Protein AF-A0A4R6V784-F1 (afdb_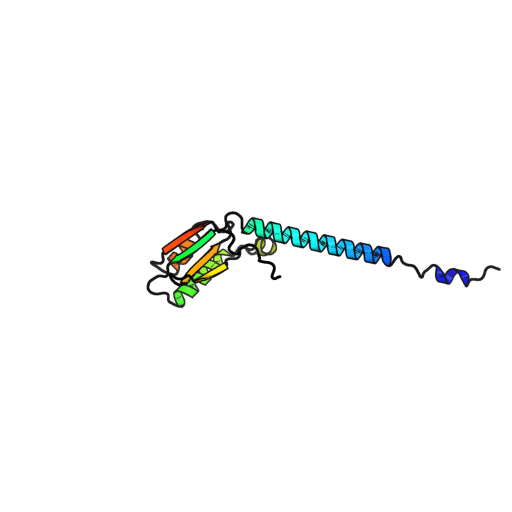monomer_lite)

Sequence (144 aa):
MVRLVDLLPVLGTLPLTGTAAAVAAGALAWAAAVSAARLLRHALLARHARIVQILPPPRAALAEAEAFWTHVLGLLKPRWNRALLQPHLAFEYTATADGITIQLWVPGTVPPGTIERAVAAAWPGATTRTRPATALLPPRRRRR

Secondary structure (DSSP, 8-state):
---TTTTTTTTS---HHHHHHHHHHHHHHHHHHHHHHHHHHHHHHHTT-EEEEEE--S---HHHHHHHHHHHHHHT--GGGHHHH----EEEEEEETTEEEEEEEE-TTSPTTHHHHHHHHHSTT-EEEEEE---SSPS-----

Structure (mmCIF, N/CA/C/O backbone):
data_AF-A0A4R6V784-F1
#
_entry.id   AF-A0A4R6V784-F1
#
loop_
_atom_site.group_PDB
_atom_site.id
_atom_site.type_symbol
_atom_site.label_atom_id
_atom_site.label_alt_id
_atom_site.label_comp_id
_atom_site.label_asym_id
_atom_site.label_entity_id
_atom_site.label_seq_id
_atom_site.pdbx_PDB_ins_code
_atom_site.Cartn_x
_atom_site.Cartn_y
_atom_site.Cartn_z
_atom_site.occupancy
_atom_site.B_iso_or_equiv
_atom_site.auth_seq_id
_atom_site.auth_comp_id
_atom_site.auth_asym_id
_atom_site.auth_atom_id
_atom_site.pdbx_PDB_model_num
ATOM 1 N N . MET A 1 1 ? 56.429 -10.893 -54.941 1.00 45.97 1 MET A N 1
ATOM 2 C CA . MET A 1 1 ? 56.978 -11.099 -53.584 1.00 45.97 1 MET A CA 1
ATOM 3 C C . MET A 1 1 ? 56.229 -10.162 -52.639 1.00 45.97 1 MET A C 1
ATOM 5 O O . MET A 1 1 ? 56.705 -9.079 -52.335 1.00 45.97 1 MET A O 1
ATOM 9 N N . VAL A 1 2 ? 54.987 -10.527 -52.304 1.00 44.78 2 VAL A N 1
ATOM 10 C CA . VAL A 1 2 ? 54.087 -9.737 -51.443 1.00 44.78 2 VAL A CA 1
ATOM 11 C C . VAL A 1 2 ? 54.422 -10.094 -49.997 1.00 44.78 2 VAL A C 1
ATOM 13 O O . VAL A 1 2 ? 54.503 -11.277 -49.666 1.00 44.78 2 VAL A O 1
ATOM 16 N N . ARG A 1 3 ? 54.735 -9.095 -49.166 1.00 48.62 3 ARG A N 1
ATOM 17 C CA . ARG A 1 3 ? 55.217 -9.317 -47.800 1.00 48.62 3 ARG A CA 1
ATOM 18 C C . ARG A 1 3 ? 54.064 -9.735 -46.889 1.00 48.62 3 ARG A C 1
ATOM 20 O O . ARG A 1 3 ? 53.057 -9.050 -46.784 1.00 48.62 3 ARG A O 1
ATOM 27 N N . LEU A 1 4 ? 54.289 -10.814 -46.141 1.00 48.62 4 LEU A N 1
ATOM 28 C CA . LEU A 1 4 ? 53.430 -11.361 -45.079 1.00 48.62 4 LEU A CA 1
ATOM 29 C C . LEU A 1 4 ? 53.161 -10.370 -43.913 1.00 48.62 4 LEU A C 1
ATOM 31 O O . LEU A 1 4 ? 52.443 -10.695 -42.976 1.00 48.62 4 LEU A O 1
ATOM 35 N N . VAL A 1 5 ? 53.729 -9.160 -43.961 1.00 53.44 5 VAL A N 1
ATOM 36 C CA . VAL A 1 5 ? 53.632 -8.110 -42.930 1.00 53.44 5 VAL A CA 1
ATOM 37 C C . VAL A 1 5 ? 52.421 -7.185 -43.125 1.00 53.44 5 VAL A C 1
ATOM 39 O O . VAL A 1 5 ? 51.987 -6.557 -42.164 1.00 53.44 5 VAL A O 1
ATOM 42 N N . ASP A 1 6 ? 51.801 -7.164 -44.309 1.00 50.97 6 ASP A N 1
ATOM 43 C CA . ASP A 1 6 ? 50.687 -6.243 -44.602 1.00 50.97 6 ASP A CA 1
ATOM 44 C C . ASP A 1 6 ? 49.310 -6.743 -44.121 1.00 50.97 6 ASP A C 1
ATOM 46 O O . ASP A 1 6 ? 48.319 -6.019 -44.198 1.00 50.97 6 ASP A O 1
ATOM 50 N N . LEU A 1 7 ? 49.224 -7.965 -43.581 1.00 51.50 7 LEU A N 1
ATOM 51 C CA . LEU A 1 7 ? 47.970 -8.538 -43.067 1.00 51.50 7 LEU A CA 1
ATOM 52 C C . LEU A 1 7 ? 47.736 -8.288 -41.569 1.00 51.50 7 LEU A C 1
ATOM 54 O O . LEU A 1 7 ? 46.666 -8.620 -41.058 1.00 51.50 7 LEU A O 1
ATOM 58 N N . LEU A 1 8 ? 48.688 -7.676 -40.854 1.00 50.56 8 LEU A N 1
ATOM 59 C CA . LEU A 1 8 ? 48.568 -7.492 -39.407 1.00 50.56 8 LEU A CA 1
ATOM 60 C C . LEU A 1 8 ? 47.639 -6.354 -38.910 1.00 50.56 8 LEU A C 1
ATOM 62 O O . LEU A 1 8 ? 47.318 -6.400 -37.723 1.00 50.56 8 LEU A O 1
ATOM 66 N N . PRO A 1 9 ? 47.130 -5.376 -39.702 1.00 49.78 9 PRO A N 1
ATOM 67 C CA . PRO A 1 9 ? 46.216 -4.374 -39.146 1.00 49.78 9 PRO A CA 1
ATOM 68 C C . PRO A 1 9 ? 44.727 -4.724 -39.315 1.00 49.78 9 PRO A C 1
ATOM 70 O O . PRO A 1 9 ? 43.879 -4.014 -38.781 1.00 49.78 9 PRO A O 1
ATOM 73 N N . VAL A 1 10 ? 44.367 -5.809 -40.014 1.00 50.91 10 VAL A N 1
ATOM 74 C CA . VAL A 1 10 ? 42.951 -6.104 -40.335 1.00 50.91 10 VAL A CA 1
ATOM 75 C C . VAL A 1 10 ? 42.203 -6.800 -39.186 1.00 50.91 10 VAL A C 1
ATOM 77 O O . VAL A 1 10 ? 40.977 -6.782 -39.143 1.00 50.91 10 VAL A O 1
ATOM 80 N N . LEU A 1 11 ? 42.911 -7.346 -38.194 1.00 50.47 11 LEU A N 1
ATOM 81 C CA . LEU A 1 11 ? 42.291 -7.981 -37.020 1.00 50.47 11 LEU A CA 1
ATOM 82 C C . LEU A 1 11 ? 42.088 -7.027 -35.824 1.00 50.47 11 LEU A C 1
ATOM 84 O O . LEU A 1 11 ? 41.560 -7.443 -34.796 1.00 50.47 11 LEU A O 1
ATOM 88 N N . GLY A 1 12 ? 42.480 -5.751 -35.941 1.00 50.00 12 GLY A N 1
ATOM 89 C CA . GLY A 1 12 ? 42.467 -4.784 -34.831 1.00 50.00 12 GLY A CA 1
ATOM 90 C C . GLY A 1 12 ? 41.186 -3.960 -34.662 1.00 50.00 12 GLY A C 1
ATOM 91 O O . GLY A 1 12 ? 41.031 -3.288 -33.646 1.00 50.00 12 GLY A O 1
ATOM 92 N N . THR A 1 13 ? 40.254 -3.996 -35.615 1.00 54.16 13 THR A N 1
ATOM 93 C CA . THR A 1 13 ? 39.019 -3.195 -35.572 1.00 54.16 13 THR A CA 1
ATOM 94 C C . THR A 1 13 ? 37.784 -4.083 -35.516 1.00 54.16 13 THR A C 1
ATOM 96 O O . THR A 1 13 ? 36.871 -3.993 -36.335 1.00 54.16 13 THR A O 1
ATOM 99 N N . LEU A 1 14 ? 37.710 -4.929 -34.485 1.00 54.81 14 LEU A N 1
ATOM 100 C CA . LEU A 1 14 ? 36.402 -5.373 -33.998 1.00 54.81 14 L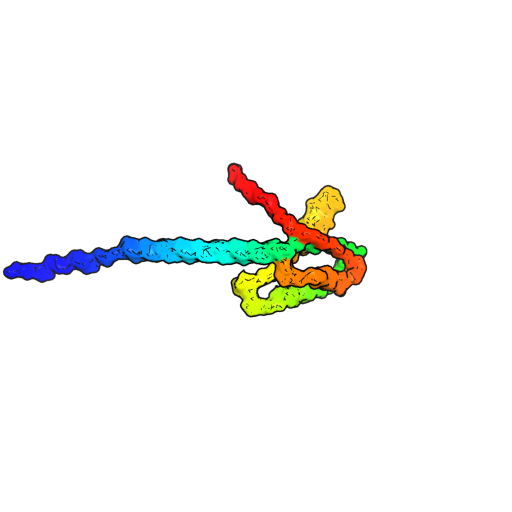EU A CA 1
ATOM 101 C C . LEU A 1 14 ? 35.537 -4.112 -33.797 1.00 54.81 14 LEU A C 1
ATOM 103 O O . LEU A 1 14 ? 36.041 -3.145 -33.217 1.00 54.81 14 LEU A O 1
ATOM 107 N N . PRO A 1 15 ? 34.276 -4.063 -34.268 1.00 56.62 15 PRO A N 1
ATOM 108 C CA . PRO A 1 15 ? 33.428 -2.883 -34.150 1.00 56.62 15 PRO A CA 1
ATOM 109 C C . PRO A 1 15 ? 32.983 -2.731 -32.690 1.00 56.62 15 PRO A C 1
ATOM 111 O O . PRO A 1 15 ? 31.844 -3.012 -32.325 1.00 56.62 15 PRO A O 1
ATOM 114 N N . LEU A 1 16 ? 33.906 -2.287 -31.837 1.00 57.69 16 LEU A N 1
ATOM 115 C CA . LEU A 1 16 ? 33.692 -1.975 -30.425 1.00 57.69 16 LEU A CA 1
ATOM 116 C C . LEU A 1 16 ? 32.584 -0.921 -30.262 1.00 57.69 16 LEU A C 1
ATOM 118 O O . LEU A 1 16 ? 31.882 -0.895 -29.257 1.00 57.69 16 LEU A O 1
ATOM 122 N N . THR A 1 17 ? 32.370 -0.091 -31.287 1.00 61.03 17 THR A N 1
ATOM 123 C CA . THR A 1 17 ? 31.244 0.844 -31.389 1.00 61.03 17 THR A CA 1
ATOM 124 C C . THR A 1 17 ? 29.895 0.140 -31.533 1.00 61.03 17 THR A C 1
ATOM 126 O O . THR A 1 17 ? 28.932 0.550 -30.889 1.00 61.03 17 THR A O 1
ATOM 129 N N . GLY A 1 18 ? 29.812 -0.934 -32.323 1.00 71.38 18 GLY A N 1
ATOM 130 C CA . GLY A 1 18 ? 28.576 -1.698 -32.511 1.00 71.38 18 GLY A CA 1
ATOM 131 C C . GLY A 1 18 ? 28.160 -2.449 -31.247 1.00 71.38 18 GLY A C 1
ATOM 132 O O . GLY A 1 18 ? 26.989 -2.428 -30.869 1.00 71.38 18 GLY A O 1
ATOM 133 N N . THR A 1 19 ? 29.122 -3.050 -30.542 1.00 78.44 19 THR A N 1
ATOM 134 C CA . THR A 1 19 ? 28.858 -3.753 -29.278 1.00 78.44 19 THR A CA 1
ATOM 135 C C . THR A 1 19 ? 28.504 -2.785 -28.151 1.00 78.44 19 THR A C 1
ATOM 137 O O . THR A 1 19 ? 27.526 -3.021 -27.444 1.00 78.44 19 THR A O 1
ATOM 140 N N . ALA A 1 20 ? 29.218 -1.662 -28.016 1.00 83.62 20 ALA A N 1
ATOM 141 C CA . ALA A 1 20 ? 28.891 -0.636 -27.025 1.00 83.62 20 ALA A CA 1
ATOM 142 C C . ALA A 1 20 ? 27.496 -0.031 -27.257 1.00 83.62 20 ALA A C 1
ATOM 144 O O . ALA A 1 20 ? 26.723 0.115 -26.308 1.00 83.62 20 ALA A O 1
ATOM 145 N N . ALA A 1 21 ? 27.136 0.263 -28.513 1.00 86.50 21 ALA A N 1
ATOM 146 C CA . ALA A 1 21 ? 25.808 0.761 -28.862 1.00 86.50 21 ALA A CA 1
ATOM 147 C C . ALA A 1 21 ? 24.705 -0.268 -28.561 1.00 86.50 21 ALA A C 1
ATOM 149 O O . ALA A 1 21 ? 23.675 0.092 -27.991 1.00 86.50 21 ALA A O 1
ATOM 150 N N . ALA A 1 22 ? 24.928 -1.550 -28.875 1.00 90.81 22 ALA A N 1
ATOM 151 C CA . ALA A 1 22 ? 23.979 -2.620 -28.571 1.00 90.81 22 ALA A CA 1
ATOM 152 C C . ALA A 1 22 ? 23.768 -2.800 -27.057 1.00 90.81 22 ALA A C 1
ATOM 154 O O . ALA A 1 22 ? 22.630 -2.922 -26.602 1.00 90.81 22 ALA A O 1
ATOM 155 N N . VAL A 1 23 ? 24.844 -2.754 -26.262 1.00 94.38 23 VAL A N 1
ATOM 156 C CA . VAL A 1 23 ? 24.769 -2.827 -24.792 1.00 94.38 23 VAL A CA 1
ATOM 157 C C . VAL A 1 23 ? 24.020 -1.622 -24.221 1.00 94.38 23 VAL A C 1
ATOM 159 O O . VAL A 1 23 ? 23.131 -1.797 -23.388 1.00 94.38 23 VAL A O 1
ATOM 162 N N . ALA A 1 24 ? 24.326 -0.408 -24.687 1.00 94.19 24 ALA A N 1
ATOM 163 C CA . ALA A 1 24 ? 23.640 0.804 -24.246 1.00 94.19 24 ALA A CA 1
ATOM 164 C C . ALA A 1 24 ? 22.140 0.768 -24.585 1.00 94.19 24 ALA A C 1
ATOM 166 O O . ALA A 1 24 ? 21.306 1.047 -23.722 1.00 94.19 24 ALA A O 1
ATOM 167 N N . ALA A 1 25 ? 21.784 0.362 -25.807 1.00 95.12 25 ALA A N 1
ATOM 168 C CA . ALA A 1 25 ? 20.394 0.199 -26.224 1.00 95.12 25 ALA A CA 1
ATOM 169 C C . ALA A 1 25 ? 19.662 -0.851 -25.371 1.00 95.12 25 ALA A C 1
ATOM 171 O O . ALA A 1 25 ? 18.548 -0.600 -24.909 1.00 95.12 25 ALA A O 1
ATOM 172 N N . GLY A 1 26 ? 20.305 -1.991 -25.096 1.00 96.69 26 GLY A N 1
ATOM 173 C CA . GLY A 1 26 ? 19.769 -3.027 -24.212 1.00 96.69 26 GLY A CA 1
ATOM 174 C C . GLY A 1 26 ? 19.535 -2.524 -22.784 1.00 96.69 26 GLY A C 1
ATOM 175 O O . GLY A 1 26 ? 18.473 -2.765 -22.210 1.00 96.69 26 GLY A O 1
ATOM 176 N N . ALA A 1 27 ? 20.480 -1.763 -22.228 1.00 96.75 27 ALA A N 1
ATOM 177 C CA . ALA A 1 27 ? 20.349 -1.164 -20.902 1.00 96.75 27 ALA A CA 1
ATOM 178 C C . ALA A 1 27 ? 19.202 -0.141 -20.835 1.00 96.75 27 ALA A C 1
ATOM 180 O O . ALA A 1 27 ? 18.428 -0.157 -19.875 1.00 96.75 27 ALA A O 1
ATOM 181 N N . LEU A 1 28 ? 19.045 0.712 -21.857 1.00 97.94 28 LEU A N 1
ATOM 182 C CA . LEU A 1 28 ? 17.921 1.650 -21.946 1.00 97.94 28 LEU A CA 1
ATOM 183 C C . LEU A 1 28 ? 16.579 0.920 -22.053 1.00 97.94 28 LEU A C 1
ATOM 185 O O . LEU A 1 28 ? 15.645 1.259 -21.326 1.00 97.94 28 LEU A O 1
ATOM 189 N N . ALA A 1 29 ? 16.482 -0.087 -22.923 1.00 97.44 29 ALA A N 1
ATOM 190 C CA . ALA A 1 29 ? 15.267 -0.880 -23.087 1.00 97.44 29 ALA A CA 1
ATOM 191 C C . ALA A 1 29 ? 14.878 -1.581 -21.776 1.00 97.44 29 ALA A C 1
ATOM 193 O O . ALA A 1 29 ? 13.719 -1.531 -21.360 1.00 97.44 29 ALA A O 1
ATOM 194 N N . TRP A 1 30 ? 15.856 -2.158 -21.072 1.00 97.69 30 TRP A N 1
ATOM 195 C CA . TRP A 1 30 ? 15.654 -2.760 -19.757 1.00 97.69 30 TRP A CA 1
ATOM 196 C C . TRP A 1 30 ? 15.186 -1.737 -18.716 1.00 97.69 30 TRP A C 1
ATOM 198 O O . TRP A 1 30 ? 14.198 -1.969 -18.017 1.00 97.69 30 TRP A O 1
ATOM 208 N N . ALA A 1 31 ? 15.842 -0.577 -18.633 1.00 97.44 31 ALA A N 1
ATOM 209 C CA . ALA A 1 31 ? 15.459 0.483 -17.704 1.00 97.44 31 ALA A CA 1
ATOM 210 C C . ALA A 1 31 ? 14.036 1.001 -17.976 1.00 97.44 31 ALA A C 1
ATOM 212 O O . ALA A 1 31 ? 13.267 1.223 -17.033 1.00 97.44 31 ALA A O 1
ATOM 213 N N . ALA A 1 32 ? 13.659 1.145 -19.250 1.00 97.19 32 ALA A N 1
ATOM 214 C CA . ALA A 1 32 ? 12.316 1.530 -19.666 1.00 97.19 32 ALA A CA 1
ATOM 215 C C . ALA A 1 32 ? 11.277 0.465 -19.283 1.00 97.19 32 ALA A C 1
ATOM 217 O O . ALA A 1 32 ? 10.261 0.801 -18.673 1.00 97.19 32 ALA A O 1
ATOM 218 N N . ALA A 1 33 ? 11.554 -0.815 -19.550 1.00 96.06 33 ALA A N 1
ATOM 219 C CA . ALA A 1 33 ? 10.679 -1.928 -19.187 1.00 96.06 33 ALA A CA 1
ATOM 220 C C . ALA A 1 33 ? 10.465 -2.023 -17.667 1.00 96.06 33 ALA A C 1
ATOM 222 O O . ALA A 1 33 ? 9.328 -2.109 -17.199 1.00 96.06 33 ALA A O 1
ATOM 223 N N . VAL A 1 34 ? 11.540 -1.925 -16.877 1.00 93.38 34 VAL A N 1
ATOM 224 C CA . VAL A 1 34 ? 11.466 -1.924 -15.407 1.00 93.38 34 VA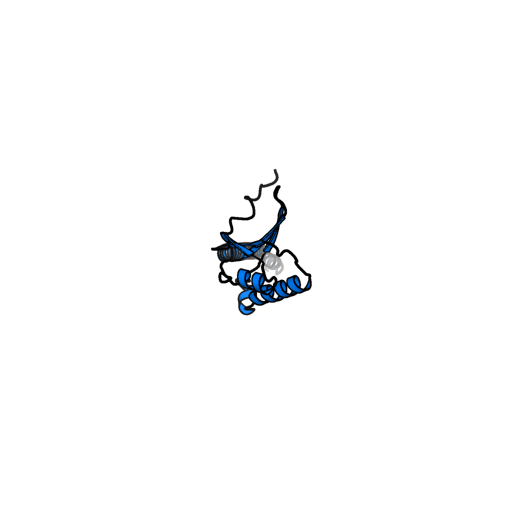L A CA 1
ATOM 225 C C . VAL A 1 34 ? 10.663 -0.725 -14.900 1.00 93.38 34 VAL A C 1
ATOM 227 O O . VAL A 1 34 ? 9.844 -0.867 -13.990 1.00 93.38 34 VAL A O 1
ATOM 230 N N . SER A 1 35 ? 10.861 0.456 -15.487 1.00 93.44 35 SER A N 1
ATOM 231 C CA . SER A 1 35 ? 10.129 1.670 -15.109 1.00 93.44 35 SER A CA 1
ATOM 232 C C . SER A 1 35 ? 8.639 1.559 -15.432 1.00 93.44 35 SER A C 1
ATOM 234 O O . SER A 1 35 ? 7.808 1.830 -14.566 1.00 93.44 35 SER A O 1
ATOM 236 N N . ALA A 1 36 ? 8.289 1.086 -16.630 1.00 93.19 36 ALA A N 1
ATOM 237 C CA . ALA A 1 36 ? 6.908 0.843 -17.030 1.00 93.19 36 ALA A CA 1
ATOM 238 C C . ALA A 1 36 ? 6.230 -0.189 -16.114 1.00 93.19 36 ALA A C 1
ATOM 240 O O . ALA A 1 36 ? 5.136 0.064 -15.610 1.00 93.19 36 ALA A O 1
ATOM 241 N N . ALA A 1 37 ? 6.906 -1.301 -15.805 1.00 90.31 37 ALA A N 1
ATOM 242 C CA . ALA A 1 37 ? 6.398 -2.314 -14.882 1.00 90.31 37 ALA A CA 1
ATOM 243 C C . ALA A 1 37 ? 6.132 -1.740 -13.478 1.00 90.31 37 ALA A C 1
ATOM 245 O O . ALA A 1 37 ? 5.094 -2.020 -12.875 1.00 90.31 37 ALA A O 1
ATOM 246 N N . ARG A 1 38 ? 7.031 -0.889 -12.963 1.00 87.50 38 ARG A N 1
ATOM 247 C CA . ARG A 1 38 ? 6.851 -0.204 -11.671 1.00 87.50 38 ARG A CA 1
ATOM 248 C C . ARG A 1 38 ? 5.657 0.751 -11.683 1.00 87.50 38 ARG A C 1
ATOM 250 O O . ARG A 1 38 ? 4.886 0.752 -10.725 1.00 87.50 38 ARG A O 1
ATOM 257 N N . LEU A 1 39 ? 5.488 1.533 -12.751 1.00 89.06 39 LEU A N 1
ATOM 258 C CA . LEU A 1 39 ? 4.375 2.476 -12.895 1.00 89.06 39 LEU A CA 1
ATOM 259 C C . LEU A 1 39 ? 3.028 1.755 -13.005 1.00 89.06 39 LEU A C 1
ATOM 261 O O . LEU A 1 39 ? 2.088 2.113 -12.299 1.00 89.06 39 LEU A O 1
ATOM 265 N N . LEU A 1 40 ? 2.950 0.702 -13.822 1.00 89.19 40 LEU A N 1
ATOM 266 C CA . LEU A 1 40 ? 1.750 -0.125 -13.951 1.00 89.19 40 LEU A CA 1
ATOM 267 C C . LEU A 1 40 ? 1.386 -0.789 -12.623 1.00 89.19 40 LEU A C 1
ATOM 269 O O . LEU A 1 40 ? 0.238 -0.721 -12.192 1.00 89.19 40 LEU A O 1
ATOM 273 N N . ARG A 1 41 ? 2.368 -1.370 -11.923 1.00 86.56 41 ARG A N 1
ATOM 274 C CA . ARG A 1 41 ? 2.155 -1.953 -10.593 1.00 86.56 41 ARG A CA 1
ATOM 275 C C . ARG A 1 41 ? 1.641 -0.920 -9.596 1.00 86.56 41 ARG A C 1
ATOM 277 O O . ARG A 1 41 ? 0.714 -1.214 -8.846 1.00 86.56 41 ARG A O 1
ATOM 284 N N . HIS A 1 42 ? 2.226 0.277 -9.582 1.00 86.44 42 HIS A N 1
ATOM 285 C CA . HIS A 1 42 ? 1.766 1.358 -8.717 1.00 86.44 42 HIS A CA 1
ATOM 286 C C . HIS A 1 42 ? 0.319 1.747 -9.036 1.00 86.44 42 HIS A C 1
ATOM 288 O O . HIS A 1 42 ? -0.504 1.798 -8.126 1.00 86.44 42 HIS A O 1
ATOM 294 N N . ALA A 1 43 ? -0.011 1.931 -10.316 1.00 87.25 43 ALA A N 1
ATOM 295 C CA . ALA A 1 43 ? -1.364 2.256 -10.753 1.00 87.25 43 ALA A CA 1
ATOM 296 C C . ALA A 1 43 ? -2.378 1.173 -10.349 1.00 87.25 43 ALA A C 1
ATOM 298 O O . ALA A 1 43 ? -3.451 1.496 -9.848 1.00 87.25 43 ALA A O 1
ATOM 299 N N . LEU A 1 44 ? -2.030 -0.110 -10.499 1.00 86.38 44 LEU A N 1
ATOM 300 C CA . LEU A 1 44 ? -2.892 -1.228 -10.109 1.00 86.38 44 LEU A CA 1
ATOM 301 C C . LEU A 1 44 ? -3.129 -1.291 -8.596 1.00 86.38 44 LEU A C 1
ATOM 303 O O . LEU A 1 44 ? -4.263 -1.499 -8.173 1.00 86.38 44 LEU A O 1
ATOM 307 N N . LEU A 1 45 ? -2.088 -1.092 -7.782 1.00 85.56 45 LEU A N 1
ATOM 308 C CA . LEU A 1 45 ? -2.209 -1.099 -6.320 1.00 85.56 45 LEU A CA 1
ATOM 309 C C . LEU A 1 45 ? -2.956 0.135 -5.792 1.00 85.56 45 LEU A C 1
ATOM 311 O O . LEU A 1 45 ? -3.701 0.027 -4.819 1.00 85.56 45 LEU A O 1
ATOM 315 N N . ALA A 1 46 ? -2.774 1.290 -6.438 1.00 88.44 46 ALA A N 1
ATOM 316 C CA . ALA A 1 46 ? -3.458 2.535 -6.101 1.00 88.44 46 ALA A CA 1
ATOM 317 C C . ALA A 1 46 ? -4.921 2.563 -6.565 1.00 88.44 46 ALA A C 1
ATOM 319 O O . ALA A 1 46 ? -5.733 3.303 -6.005 1.00 88.44 46 ALA A O 1
ATOM 320 N N . ARG A 1 47 ? -5.287 1.749 -7.563 1.00 89.62 47 ARG A N 1
ATOM 321 C CA . ARG A 1 47 ? -6.663 1.667 -8.057 1.00 89.62 47 ARG A CA 1
ATOM 322 C C . ARG A 1 47 ? -7.591 1.217 -6.932 1.00 89.62 47 ARG A C 1
ATOM 324 O O . ARG A 1 47 ? -7.401 0.147 -6.362 1.00 89.62 47 ARG A O 1
ATOM 331 N N . HIS A 1 48 ? -8.607 2.027 -6.634 1.00 90.88 48 HIS A N 1
ATOM 332 C CA . HIS A 1 48 ? -9.551 1.797 -5.530 1.00 90.88 48 HIS A CA 1
ATOM 333 C C . HIS A 1 48 ? -8.881 1.616 -4.157 1.00 90.88 48 HIS A C 1
ATOM 335 O O . HIS A 1 48 ? -9.444 0.974 -3.267 1.00 90.88 48 HIS A O 1
ATOM 341 N N . ALA A 1 49 ? -7.674 2.159 -3.978 1.00 91.88 49 ALA A N 1
ATOM 342 C CA . ALA A 1 49 ? -7.061 2.206 -2.665 1.00 91.88 49 ALA A CA 1
ATOM 343 C C . ALA A 1 49 ? -7.921 3.041 -1.709 1.00 91.88 49 ALA A C 1
ATOM 345 O O . ALA A 1 49 ? -8.655 3.951 -2.109 1.00 91.88 49 ALA A O 1
ATOM 346 N N . ARG A 1 50 ? -7.834 2.714 -0.425 1.00 93.81 50 ARG A N 1
ATOM 347 C CA . ARG A 1 50 ? -8.634 3.322 0.637 1.00 93.81 50 ARG A CA 1
ATOM 348 C C . ARG A 1 50 ? -7.776 3.614 1.852 1.00 93.81 50 ARG A C 1
ATOM 350 O O . ARG A 1 50 ? -6.785 2.934 2.097 1.00 93.81 50 ARG A O 1
ATOM 357 N N . ILE A 1 51 ? -8.191 4.613 2.611 1.00 94.62 51 ILE A N 1
ATOM 358 C CA . ILE A 1 51 ? -7.672 4.893 3.941 1.00 94.62 51 ILE A CA 1
ATOM 359 C C . ILE A 1 51 ? -8.663 4.329 4.953 1.00 94.62 51 ILE A C 1
ATOM 361 O O . ILE A 1 51 ? -9.847 4.666 4.903 1.00 94.62 51 ILE A O 1
ATOM 365 N N . VAL A 1 52 ? -8.173 3.495 5.866 1.00 94.44 52 VAL A N 1
ATOM 366 C CA . VAL A 1 52 ? -8.914 3.018 7.036 1.00 94.44 52 VAL A CA 1
ATOM 367 C C . VAL A 1 52 ? -8.358 3.742 8.253 1.00 94.44 52 VAL A C 1
ATOM 369 O O . VAL A 1 52 ? -7.272 3.423 8.732 1.00 94.44 52 VAL A O 1
ATOM 372 N N . GLN A 1 53 ? -9.078 4.752 8.726 1.00 94.50 53 GLN A N 1
ATOM 373 C CA . GLN A 1 53 ? -8.744 5.458 9.957 1.00 94.50 53 GLN A CA 1
ATOM 374 C C . GLN A 1 53 ? -9.197 4.625 11.155 1.00 94.50 53 GLN A C 1
ATOM 376 O O . GLN A 1 53 ? -10.342 4.169 11.189 1.00 94.50 53 GLN A O 1
ATOM 381 N N . ILE A 1 54 ? -8.307 4.447 12.128 1.00 92.44 54 ILE A N 1
ATOM 382 C CA . ILE A 1 54 ? -8.573 3.732 13.374 1.00 92.44 54 ILE A CA 1
ATOM 383 C C . ILE A 1 54 ? -8.825 4.775 14.456 1.00 92.44 54 ILE A C 1
ATOM 385 O O . ILE A 1 54 ? -7.953 5.593 14.753 1.00 92.44 54 ILE A O 1
ATOM 389 N N . LEU A 1 55 ? -10.018 4.748 15.046 1.00 88.56 55 LEU A N 1
ATOM 390 C CA . LEU A 1 55 ? -10.289 5.489 16.266 1.00 88.56 55 LEU A CA 1
ATOM 391 C C . LEU A 1 55 ? -9.875 4.594 17.437 1.00 88.56 55 LEU A C 1
ATOM 393 O O . LEU A 1 55 ? -10.436 3.501 17.586 1.00 88.56 55 LEU A O 1
ATOM 397 N N . PRO A 1 56 ? -8.863 5.008 18.219 1.00 75.88 56 PRO A N 1
ATOM 398 C CA . PRO A 1 56 ? -8.304 4.155 19.247 1.00 75.88 56 PRO A CA 1
ATOM 399 C C . PRO A 1 56 ? -9.347 3.874 20.340 1.00 75.88 56 PRO A C 1
ATOM 401 O O . PRO A 1 56 ? -10.096 4.778 20.723 1.00 75.88 56 PRO A O 1
ATOM 404 N N . PRO A 1 57 ? -9.402 2.635 20.855 1.00 74.44 57 PRO A N 1
ATOM 405 C CA . PRO A 1 57 ? -10.177 2.322 22.050 1.00 74.44 57 PRO A CA 1
ATOM 406 C C . PRO A 1 57 ? -9.603 3.071 23.272 1.00 74.44 57 PRO A C 1
ATOM 408 O O . PRO A 1 57 ? -8.435 3.470 23.262 1.00 74.44 57 PRO A O 1
ATOM 411 N N . PRO A 1 58 ? -10.372 3.223 24.366 1.00 76.50 58 PRO A N 1
ATOM 412 C CA . PRO A 1 58 ? -9.907 3.908 25.579 1.00 76.50 58 PRO A CA 1
ATOM 413 C C . PRO A 1 58 ? -8.670 3.259 26.225 1.00 76.50 58 PRO A C 1
ATOM 415 O O . PRO A 1 58 ? -7.948 3.919 26.969 1.00 76.50 58 PRO A O 1
ATOM 418 N N . ARG A 1 59 ? -8.404 1.976 25.942 1.00 79.94 59 ARG A N 1
ATOM 419 C CA . ARG A 1 59 ? -7.146 1.294 26.264 1.00 79.94 59 ARG A CA 1
ATOM 420 C C . ARG A 1 59 ? -6.641 0.559 25.032 1.00 79.94 59 ARG A C 1
ATOM 422 O O . ARG A 1 59 ? -7.376 -0.249 24.483 1.00 79.94 59 ARG A O 1
ATOM 429 N N . ALA A 1 60 ? -5.398 0.829 24.646 1.00 77.31 60 ALA A N 1
ATOM 430 C CA . ALA A 1 60 ? -4.676 0.088 23.620 1.00 77.31 60 ALA A CA 1
ATOM 431 C C . ALA A 1 60 ? -3.445 -0.556 24.271 1.00 77.31 60 ALA A C 1
ATOM 433 O O . ALA A 1 60 ? -2.470 0.129 24.586 1.00 77.31 60 ALA A O 1
ATOM 434 N N . ALA A 1 61 ? -3.514 -1.859 24.534 1.00 85.88 61 ALA A N 1
ATOM 435 C CA . ALA A 1 61 ? -2.426 -2.622 25.136 1.00 85.88 61 ALA A CA 1
ATOM 436 C C . ALA A 1 61 ? -1.454 -3.159 24.071 1.00 85.88 61 ALA A C 1
ATOM 438 O O . ALA A 1 61 ? -1.809 -3.352 22.908 1.00 85.88 61 ALA A O 1
ATOM 439 N N . LEU A 1 62 ? -0.214 -3.456 24.475 1.00 87.38 62 LEU A N 1
ATOM 440 C CA . LEU A 1 62 ? 0.807 -3.975 23.557 1.00 87.38 62 LEU A CA 1
ATOM 441 C C . LEU A 1 62 ? 0.423 -5.342 22.958 1.00 87.38 62 LEU A C 1
ATOM 443 O O . LEU A 1 62 ? 0.636 -5.564 21.769 1.00 87.38 62 LEU A O 1
ATOM 447 N N . ALA A 1 63 ? -0.201 -6.222 23.748 1.00 88.44 63 ALA A N 1
ATOM 448 C CA . ALA A 1 63 ? -0.658 -7.536 23.285 1.00 88.44 63 ALA A CA 1
ATOM 449 C C . ALA A 1 63 ? -1.716 -7.435 22.167 1.00 88.44 63 ALA A C 1
ATOM 451 O O . ALA A 1 63 ? -1.712 -8.213 21.216 1.00 88.44 63 ALA A O 1
ATOM 452 N N . GLU A 1 64 ? -2.598 -6.437 22.242 1.00 88.25 64 GLU A N 1
ATOM 453 C CA . GLU A 1 64 ? -3.619 -6.178 21.221 1.00 88.25 64 GLU A CA 1
ATOM 454 C C . GLU A 1 64 ? -2.977 -5.680 19.919 1.00 88.25 64 GLU A C 1
ATOM 456 O O . GLU A 1 64 ? -3.349 -6.109 18.826 1.00 88.25 64 GLU A O 1
ATOM 461 N N . ALA A 1 65 ? -1.949 -4.832 20.027 1.00 87.94 65 ALA A N 1
ATOM 462 C CA . ALA A 1 65 ? -1.170 -4.395 18.874 1.00 87.94 65 ALA A CA 1
ATOM 463 C C . ALA A 1 65 ? -0.449 -5.572 18.194 1.00 87.94 65 ALA A C 1
ATOM 465 O O . ALA A 1 65 ? -0.437 -5.662 16.967 1.00 87.94 65 ALA A O 1
ATOM 466 N N . GLU A 1 66 ? 0.114 -6.505 18.962 1.00 91.81 66 GLU A N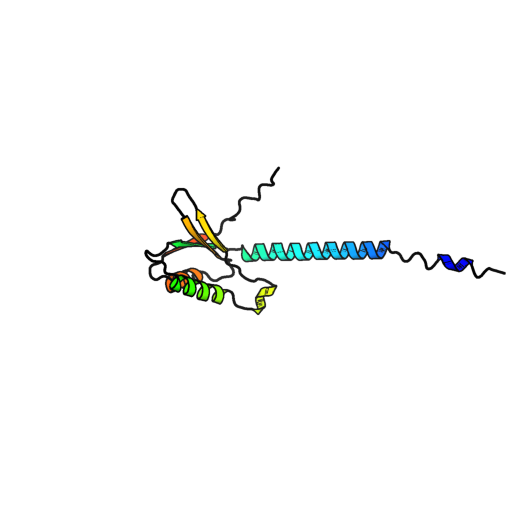 1
ATOM 467 C CA . GLU A 1 66 ? 0.727 -7.721 18.417 1.00 91.81 66 GLU A CA 1
ATOM 468 C C . GLU A 1 66 ? -0.295 -8.603 17.679 1.00 91.81 66 GLU A C 1
ATOM 470 O O . GLU A 1 66 ? -0.028 -9.074 16.565 1.00 91.81 66 GLU A O 1
ATOM 475 N N . ALA A 1 67 ? -1.496 -8.763 18.244 1.00 90.25 67 ALA A N 1
ATOM 476 C CA . ALA A 1 67 ? -2.590 -9.484 17.600 1.00 90.25 67 ALA A CA 1
ATOM 477 C C . ALA A 1 67 ? -3.005 -8.816 16.278 1.00 90.25 67 ALA A C 1
ATOM 479 O O . ALA A 1 67 ? -3.154 -9.486 15.251 1.00 90.25 67 ALA A O 1
ATOM 480 N N . PHE A 1 68 ? -3.114 -7.484 16.271 1.00 90.75 68 PHE A N 1
ATOM 481 C CA . PHE A 1 68 ? -3.381 -6.699 15.068 1.00 90.75 68 PHE A CA 1
ATOM 482 C C . PHE A 1 68 ? -2.335 -6.951 13.978 1.00 90.75 68 PHE A C 1
ATOM 484 O O . PHE A 1 68 ? -2.691 -7.303 12.849 1.00 90.75 68 PHE A O 1
ATOM 491 N N . TRP A 1 69 ? -1.045 -6.821 14.303 1.00 90.31 69 TRP A N 1
ATOM 492 C CA . TRP A 1 69 ? 0.032 -7.034 13.335 1.00 90.31 69 TRP A CA 1
ATOM 493 C C . TRP A 1 69 ? 0.048 -8.464 12.800 1.00 90.31 69 TRP A C 1
ATOM 495 O O . TRP A 1 69 ? 0.233 -8.664 11.599 1.00 90.31 69 TRP A O 1
ATOM 505 N N . THR A 1 70 ? -0.220 -9.451 13.653 1.00 90.50 70 THR A N 1
ATOM 506 C CA . THR A 1 70 ? -0.320 -10.860 13.252 1.00 90.50 70 THR A CA 1
ATOM 507 C C . THR A 1 70 ? -1.439 -11.076 12.234 1.00 90.50 70 THR A C 1
ATOM 509 O O . THR A 1 70 ? -1.204 -11.670 11.176 1.00 90.50 70 THR A O 1
ATOM 512 N N . HIS A 1 71 ? -2.635 -10.539 12.497 1.00 88.81 71 HIS A N 1
ATOM 513 C CA . HIS A 1 71 ? -3.752 -10.605 11.557 1.00 88.81 71 HIS A CA 1
ATOM 514 C C . HIS A 1 71 ? -3.404 -9.922 10.235 1.00 88.81 71 HIS A C 1
ATOM 516 O O . HIS A 1 71 ? -3.512 -10.534 9.173 1.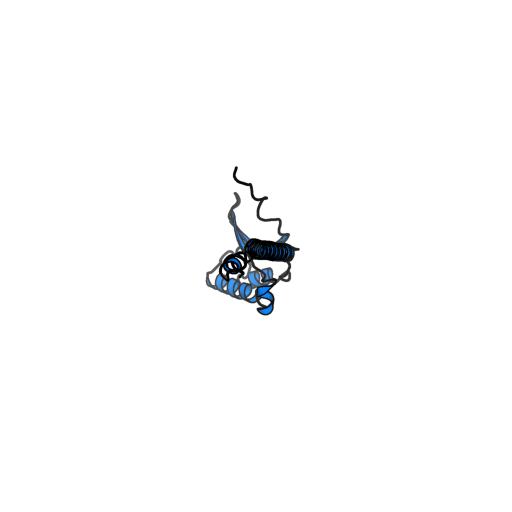00 88.81 71 HIS A O 1
ATOM 522 N N . VAL A 1 72 ? -2.921 -8.681 10.291 1.00 88.12 72 VAL A N 1
ATOM 523 C CA . VAL A 1 72 ? -2.643 -7.859 9.110 1.00 88.12 72 VAL A CA 1
ATOM 524 C C . VAL A 1 72 ? -1.543 -8.456 8.229 1.00 88.12 72 VAL A C 1
ATOM 526 O O . VAL A 1 72 ? -1.706 -8.536 7.011 1.00 88.12 72 VAL A O 1
ATOM 529 N N . LEU A 1 73 ? -0.446 -8.939 8.815 1.00 85.19 73 LEU A N 1
ATOM 530 C CA . LEU A 1 73 ? 0.623 -9.609 8.067 1.00 85.19 73 LEU A CA 1
ATOM 531 C C . LEU A 1 73 ? 0.160 -10.944 7.469 1.00 85.19 73 LEU A C 1
ATOM 533 O O . LEU A 1 73 ? 0.634 -11.340 6.398 1.00 85.19 73 LEU A O 1
ATOM 537 N N . GLY A 1 74 ? -0.786 -11.624 8.123 1.00 82.69 74 GLY A N 1
ATOM 538 C CA . GLY A 1 74 ? -1.457 -12.810 7.594 1.00 82.69 74 GLY A CA 1
ATOM 539 C C . GLY A 1 74 ? -2.203 -12.536 6.285 1.00 82.69 74 GLY A C 1
ATOM 540 O O . GLY A 1 74 ? -2.127 -13.348 5.361 1.00 82.69 74 GLY A O 1
ATOM 541 N N . LEU A 1 75 ? -2.829 -11.360 6.161 1.00 76.25 75 LEU A N 1
ATOM 542 C CA . LEU A 1 75 ? -3.573 -10.938 4.965 1.00 76.25 75 LEU A CA 1
ATOM 543 C C . LEU A 1 75 ? -2.681 -10.682 3.741 1.00 76.25 75 LEU A C 1
ATOM 545 O O . LEU A 1 75 ? -3.163 -10.683 2.611 1.00 76.25 75 LEU A O 1
ATOM 549 N N . LEU A 1 76 ? -1.373 -10.489 3.934 1.00 72.81 76 LEU A N 1
ATOM 550 C CA . LEU A 1 76 ? -0.409 -10.225 2.858 1.00 72.81 76 LEU A CA 1
ATOM 551 C C . LEU A 1 76 ? 0.098 -11.503 2.155 1.00 72.81 76 LEU A C 1
ATOM 553 O O . LEU A 1 76 ? 1.103 -11.475 1.437 1.00 72.81 76 LEU A O 1
ATOM 557 N N . LYS A 1 77 ? -0.563 -12.649 2.358 1.00 69.94 77 LYS A N 1
ATOM 558 C CA . LYS A 1 77 ? -0.252 -13.932 1.707 1.00 69.94 77 LYS A CA 1
ATOM 559 C C . LYS A 1 77 ? -1.373 -14.260 0.708 1.00 69.94 77 LYS A C 1
ATOM 561 O O . LYS A 1 77 ? -2.495 -14.514 1.125 1.00 69.94 77 LYS A O 1
ATOM 566 N N . PRO A 1 78 ? -1.072 -14.260 -0.605 1.00 64.31 78 PRO A N 1
ATOM 567 C CA . PRO A 1 78 ? -0.428 -15.431 -1.208 1.00 64.31 78 PRO A CA 1
ATOM 568 C C . PRO A 1 78 ? 1.003 -15.158 -1.688 1.00 64.31 78 PRO A C 1
ATOM 570 O O . PRO A 1 78 ? 1.277 -14.194 -2.401 1.00 64.31 78 PRO A O 1
ATOM 573 N N . ARG A 1 79 ? 1.938 -16.047 -1.325 1.00 60.19 79 ARG A N 1
ATOM 574 C CA . ARG A 1 79 ? 3.382 -15.904 -1.607 1.00 60.19 79 ARG A CA 1
ATOM 575 C C . ARG A 1 79 ? 3.727 -15.873 -3.103 1.00 60.19 79 ARG A C 1
ATOM 577 O O . ARG A 1 79 ? 4.718 -15.245 -3.462 1.00 60.19 79 ARG A O 1
ATOM 584 N N . TRP A 1 80 ? 2.914 -16.496 -3.957 1.00 55.78 80 TRP A N 1
ATOM 585 C CA . TRP A 1 80 ? 3.168 -16.609 -5.398 1.00 55.78 80 TRP A CA 1
ATOM 586 C C . TRP A 1 80 ? 3.015 -15.279 -6.152 1.00 55.78 80 TRP A C 1
ATOM 588 O O . TRP A 1 80 ? 3.678 -15.073 -7.162 1.00 55.78 80 TRP A O 1
ATOM 598 N N . ASN A 1 81 ? 2.225 -14.332 -5.630 1.00 64.75 81 ASN A N 1
ATOM 599 C CA . ASN A 1 81 ? 2.028 -13.019 -6.256 1.00 64.75 81 ASN A CA 1
ATOM 600 C C . ASN A 1 81 ? 3.025 -11.952 -5.752 1.00 64.75 81 ASN A C 1
ATOM 602 O O . ASN A 1 81 ? 2.931 -10.779 -6.113 1.00 64.75 81 ASN A O 1
ATOM 606 N N . ARG A 1 82 ? 4.000 -12.328 -4.905 1.00 65.25 82 ARG A N 1
ATOM 607 C CA . ARG A 1 82 ? 4.966 -11.375 -4.322 1.00 65.25 82 ARG A CA 1
ATOM 608 C C . ARG A 1 82 ? 5.810 -10.667 -5.382 1.00 65.25 82 ARG A C 1
ATOM 610 O O . ARG A 1 82 ? 6.062 -9.467 -5.268 1.00 65.25 82 ARG A O 1
ATOM 617 N N . ALA A 1 83 ? 6.200 -11.395 -6.428 1.00 59.88 83 ALA A N 1
ATOM 618 C CA . ALA A 1 83 ? 7.002 -10.841 -7.513 1.00 59.88 83 ALA A CA 1
ATOM 619 C C . ALA A 1 83 ? 6.225 -9.795 -8.335 1.00 59.88 83 ALA A C 1
ATOM 621 O O . ALA A 1 83 ? 6.791 -8.771 -8.714 1.00 59.88 83 ALA A O 1
ATOM 622 N N . LEU A 1 84 ? 4.920 -10.002 -8.546 1.00 66.00 84 LEU A N 1
ATOM 623 C CA . LEU A 1 84 ? 4.115 -9.210 -9.481 1.00 66.00 84 LEU A CA 1
ATOM 624 C C . LEU A 1 84 ? 3.319 -8.096 -8.787 1.00 66.00 84 LEU A C 1
ATOM 626 O O . LEU A 1 84 ? 3.441 -6.933 -9.166 1.00 66.00 84 LEU A O 1
ATOM 630 N N . LEU A 1 85 ? 2.548 -8.414 -7.744 1.00 73.44 85 LEU A N 1
ATOM 631 C CA . LEU A 1 85 ? 1.585 -7.493 -7.127 1.00 73.44 85 LEU A CA 1
ATOM 632 C C . LEU A 1 85 ? 1.530 -7.649 -5.601 1.00 73.44 85 LEU A C 1
ATOM 634 O O . LEU A 1 85 ? 0.442 -7.725 -5.039 1.00 73.44 85 LEU A O 1
ATOM 638 N N . GLN A 1 86 ? 2.672 -7.703 -4.904 1.00 76.62 86 GLN A N 1
ATOM 639 C CA . GLN A 1 86 ? 2.651 -7.740 -3.434 1.00 76.62 86 GLN A CA 1
ATOM 640 C C . GLN A 1 86 ? 1.863 -6.531 -2.895 1.00 76.62 86 GLN A C 1
ATOM 642 O O . GLN A 1 86 ? 2.330 -5.396 -3.079 1.00 76.62 86 GLN A O 1
ATOM 647 N N . PRO A 1 87 ? 0.701 -6.745 -2.244 1.00 75.75 87 PRO A N 1
ATOM 648 C CA . PRO A 1 87 ? 0.009 -5.666 -1.569 1.00 75.75 87 PRO A CA 1
ATOM 649 C C . PRO A 1 87 ? 0.898 -5.205 -0.416 1.00 75.75 87 PRO A C 1
ATOM 651 O O . PRO A 1 87 ? 1.483 -6.020 0.297 1.00 75.75 87 PRO A O 1
ATOM 654 N N . HIS A 1 88 ? 1.045 -3.898 -0.265 1.00 83.50 88 HIS A N 1
ATOM 655 C CA . HIS A 1 88 ? 1.677 -3.300 0.901 1.00 83.50 88 HIS A CA 1
ATOM 656 C C . HIS A 1 88 ? 0.617 -2.494 1.632 1.00 83.50 88 HIS A C 1
ATOM 658 O O . HIS A 1 88 ? -0.292 -1.955 1.007 1.00 83.50 88 HIS A O 1
ATOM 664 N N . LEU A 1 89 ? 0.730 -2.445 2.949 1.00 88.00 89 LEU A N 1
ATOM 665 C CA . LEU A 1 89 ? -0.074 -1.573 3.787 1.00 88.00 89 LEU A CA 1
ATOM 666 C C . LEU A 1 89 ? 0.863 -0.505 4.324 1.00 88.00 89 LEU A C 1
ATOM 668 O O . LEU A 1 89 ? 1.967 -0.836 4.760 1.00 88.00 89 LEU A O 1
ATOM 672 N N . ALA A 1 90 ? 0.445 0.755 4.263 1.00 89.94 90 ALA A N 1
ATOM 673 C CA . ALA A 1 90 ? 1.169 1.831 4.924 1.00 89.94 90 ALA A CA 1
ATOM 674 C C . ALA A 1 90 ? 0.429 2.166 6.213 1.00 89.94 90 ALA A C 1
ATOM 676 O O . ALA A 1 90 ? -0.774 2.411 6.183 1.00 89.94 90 ALA A O 1
ATOM 677 N N . PHE A 1 91 ? 1.135 2.129 7.335 1.00 90.94 91 PHE A N 1
ATOM 678 C CA . PHE A 1 91 ? 0.618 2.582 8.617 1.00 90.94 91 PHE A CA 1
ATOM 679 C C . PHE A 1 91 ? 1.079 4.021 8.827 1.00 90.94 91 PHE A C 1
ATOM 681 O O . PHE A 1 91 ? 2.273 4.308 8.743 1.00 90.94 91 PHE A O 1
ATOM 688 N N . GLU A 1 92 ? 0.139 4.925 9.065 1.00 90.81 92 GLU A N 1
ATOM 689 C CA . GLU A 1 92 ? 0.373 6.362 9.036 1.00 90.81 92 GLU A CA 1
ATOM 690 C C . GLU A 1 92 ? -0.109 7.028 10.319 1.00 90.81 92 GLU A C 1
ATOM 692 O O . GLU A 1 92 ? -1.214 6.772 10.803 1.00 90.81 92 GLU A O 1
ATOM 697 N N . TYR A 1 93 ? 0.712 7.953 10.811 1.00 89.50 93 TYR A N 1
ATOM 698 C CA . TYR A 1 93 ? 0.340 8.915 11.837 1.00 89.50 93 TYR A CA 1
ATOM 699 C C . TYR A 1 93 ? 0.136 10.269 11.166 1.00 89.50 93 TYR A C 1
ATOM 701 O O . TYR A 1 93 ? 1.075 10.833 10.606 1.00 89.50 93 TYR A O 1
ATOM 709 N N . THR A 1 94 ? -1.086 10.795 11.214 1.00 87.44 94 THR A N 1
ATOM 710 C CA . THR A 1 94 ? -1.392 12.138 10.707 1.00 87.44 94 THR A CA 1
ATOM 711 C C . THR A 1 94 ? -1.617 13.072 11.884 1.00 87.44 94 THR A C 1
ATOM 713 O O . THR A 1 94 ? -2.595 12.923 12.618 1.00 87.44 94 THR A O 1
ATOM 716 N N . ALA A 1 95 ? -0.704 14.026 12.059 1.00 86.31 95 ALA A N 1
ATOM 717 C CA . ALA A 1 95 ? -0.816 15.081 13.057 1.00 86.31 95 ALA A CA 1
ATOM 718 C C . ALA A 1 95 ? -1.521 16.307 12.459 1.00 86.31 95 ALA A C 1
ATOM 720 O O . ALA A 1 95 ? -1.170 16.775 11.375 1.00 86.31 95 ALA A O 1
ATOM 721 N N . THR A 1 96 ? -2.510 16.823 13.178 1.00 85.12 96 THR A N 1
ATOM 722 C CA . THR A 1 96 ? -3.282 18.028 12.851 1.00 85.12 96 THR A CA 1
ATOM 723 C C . THR A 1 96 ? -3.391 18.916 14.090 1.00 85.12 96 THR A C 1
ATOM 725 O O . THR A 1 96 ? -2.981 18.505 15.176 1.00 85.12 96 THR A O 1
ATOM 728 N N . ALA A 1 97 ? -3.962 20.117 13.952 1.00 90.25 97 ALA A N 1
ATOM 729 C CA . ALA A 1 97 ? -4.279 20.957 15.110 1.00 90.25 97 ALA A CA 1
ATOM 730 C C . ALA A 1 97 ? -5.237 20.254 16.095 1.00 90.25 97 ALA A C 1
ATOM 732 O O . ALA A 1 97 ? -5.133 20.465 17.299 1.00 90.25 97 ALA A O 1
ATOM 733 N N . ASP A 1 98 ? -6.092 19.359 15.591 1.00 85.38 98 ASP A N 1
ATOM 734 C CA . ASP A 1 98 ? -7.076 18.605 16.376 1.00 85.38 98 ASP A CA 1
ATOM 735 C C . ASP A 1 98 ? -6.489 17.340 17.035 1.00 85.38 98 ASP A C 1
ATOM 737 O O . ASP A 1 98 ? -7.192 16.605 17.727 1.00 85.38 98 ASP A O 1
ATOM 741 N N . GLY A 1 99 ? -5.196 17.065 16.822 1.00 86.38 99 GLY A N 1
ATOM 742 C CA . GLY A 1 99 ? -4.480 15.934 17.409 1.00 86.38 99 GLY A CA 1
ATOM 743 C C . GLY A 1 99 ? -3.914 14.950 16.385 1.00 86.38 99 GLY A C 1
ATOM 744 O O . GLY A 1 99 ? -3.733 15.266 15.205 1.00 86.38 99 GLY A O 1
ATOM 745 N N . ILE A 1 100 ? -3.587 13.746 16.863 1.00 87.25 100 ILE A N 1
ATOM 746 C CA . ILE A 1 100 ? -2.960 12.678 16.075 1.00 87.25 100 ILE A CA 1
ATOM 747 C C . ILE A 1 100 ? -4.006 11.627 15.718 1.00 87.25 100 ILE A C 1
ATOM 749 O O . ILE A 1 100 ? -4.696 11.093 16.582 1.00 87.25 100 ILE A O 1
ATOM 753 N N . THR A 1 101 ? -4.074 11.287 14.436 1.00 88.75 101 THR A N 1
ATOM 754 C CA . THR A 1 101 ? -4.897 10.188 13.930 1.00 88.75 101 THR A CA 1
ATOM 755 C C . THR A 1 101 ? -4.016 9.064 13.411 1.00 88.75 101 THR A C 1
ATOM 757 O O . THR A 1 101 ? -2.962 9.300 12.816 1.00 88.75 101 THR A O 1
ATOM 760 N N . ILE A 1 102 ? -4.460 7.832 13.648 1.00 89.88 102 ILE A N 1
ATOM 761 C CA . ILE A 1 102 ? -3.828 6.622 13.132 1.00 89.88 102 ILE A CA 1
ATOM 762 C C . ILE A 1 102 ? -4.660 6.140 11.952 1.00 89.88 102 ILE A C 1
ATOM 764 O O . ILE A 1 102 ? -5.880 5.993 12.060 1.00 89.88 102 ILE A O 1
ATOM 768 N N . GLN A 1 103 ? -4.018 5.888 10.818 1.00 92.62 103 GLN A N 1
ATOM 769 C CA . GLN A 1 103 ? -4.706 5.394 9.633 1.00 92.62 103 GLN A CA 1
ATOM 770 C C . GLN A 1 103 ? -3.851 4.395 8.856 1.00 92.62 103 GLN A C 1
ATOM 772 O O . GLN A 1 103 ? -2.625 4.422 8.920 1.00 92.62 103 GLN A O 1
ATOM 777 N N . LEU A 1 104 ? -4.507 3.501 8.118 1.00 92.38 104 LEU A N 1
ATOM 778 C CA . LEU A 1 104 ? -3.851 2.583 7.198 1.00 92.38 104 LEU A CA 1
ATOM 779 C C . LEU A 1 104 ? -4.222 2.914 5.762 1.00 92.38 104 LEU A C 1
ATOM 781 O O . LEU A 1 104 ? -5.405 2.967 5.423 1.00 92.38 104 LEU A O 1
ATOM 785 N N . TRP A 1 105 ? -3.218 3.031 4.901 1.00 92.94 105 TRP A N 1
ATOM 786 C CA . TRP A 1 105 ? -3.416 2.932 3.464 1.00 92.94 105 TRP A CA 1
ATOM 787 C C . TRP A 1 105 ? -3.535 1.467 3.056 1.00 92.94 105 TRP A C 1
ATOM 789 O O . TRP A 1 105 ? -2.673 0.639 3.369 1.00 92.94 105 TRP A O 1
ATOM 799 N N . VAL A 1 106 ? -4.616 1.156 2.346 1.00 91.94 106 VAL A N 1
ATOM 800 C CA . VAL A 1 106 ? -4.989 -0.196 1.944 1.00 91.94 106 VAL A CA 1
ATOM 801 C C . VAL A 1 106 ? -5.178 -0.240 0.426 1.00 91.94 106 VAL A C 1
ATOM 803 O O . VAL A 1 106 ? -6.038 0.479 -0.092 1.00 91.94 106 VAL A O 1
ATOM 806 N N . PRO A 1 107 ? -4.433 -1.086 -0.308 1.00 90.00 107 PRO A N 1
ATOM 807 C CA . PRO A 1 107 ? -4.574 -1.189 -1.753 1.00 90.00 107 PRO A CA 1
ATOM 808 C C . PRO A 1 107 ? -5.927 -1.807 -2.115 1.00 90.00 107 PRO A C 1
ATOM 810 O O . PRO A 1 107 ? -6.473 -2.632 -1.373 1.00 90.00 107 PRO A O 1
ATOM 813 N 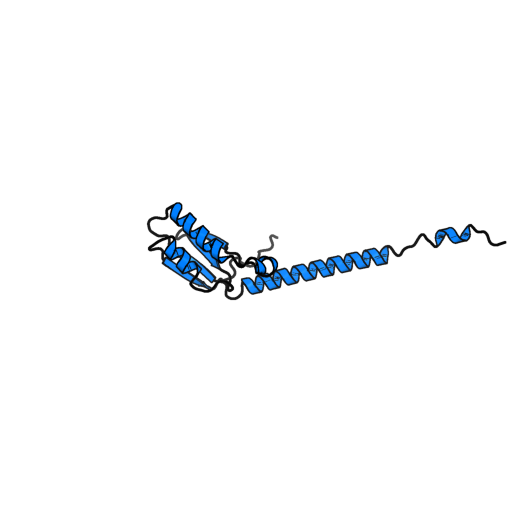N . GLY A 1 108 ? -6.452 -1.467 -3.294 1.00 87.94 108 GLY A N 1
ATOM 814 C CA . GLY A 1 108 ? -7.743 -1.986 -3.763 1.00 87.94 108 GLY A CA 1
ATOM 815 C C . GLY A 1 108 ? -7.774 -3.508 -3.955 1.00 87.94 108 GLY A C 1
ATOM 816 O O . GLY A 1 108 ? -8.845 -4.104 -3.993 1.00 87.94 108 GLY A O 1
ATOM 817 N N . THR A 1 109 ? -6.607 -4.156 -4.021 1.00 85.69 109 THR A N 1
ATOM 818 C CA . THR A 1 109 ? -6.474 -5.619 -4.095 1.00 85.69 109 THR A CA 1
ATOM 819 C C . THR A 1 109 ? -6.829 -6.334 -2.788 1.00 85.69 109 THR A C 1
ATOM 821 O O . THR A 1 109 ? -7.044 -7.541 -2.805 1.00 85.69 109 THR A O 1
ATOM 824 N N . VAL A 1 110 ? -6.866 -5.631 -1.649 1.00 87.19 110 VAL A N 1
ATOM 825 C CA . VAL A 1 110 ? -7.308 -6.200 -0.366 1.00 87.19 110 VAL A CA 1
ATOM 826 C C . VAL A 1 110 ? -8.828 -6.054 -0.265 1.00 87.19 110 VAL A C 1
ATOM 828 O O . VAL A 1 110 ? -9.306 -4.915 -0.318 1.00 87.19 110 VAL A O 1
ATOM 831 N N . PRO A 1 111 ? -9.600 -7.138 -0.050 1.00 88.38 111 PRO A N 1
ATOM 832 C CA . PRO A 1 111 ? -11.056 -7.060 0.040 1.00 88.38 111 PRO A CA 1
ATOM 833 C C . PRO A 1 111 ? -11.531 -6.063 1.115 1.00 88.38 111 PRO A C 1
ATOM 835 O O . PRO A 1 111 ? -10.943 -6.026 2.207 1.00 88.38 111 PRO A O 1
ATOM 838 N N . PRO A 1 112 ? -12.571 -5.251 0.847 1.00 90.31 112 PRO A N 1
ATOM 839 C CA . PRO A 1 112 ? -13.172 -4.364 1.844 1.00 90.31 112 PRO A CA 1
ATOM 840 C C . PRO A 1 112 ? -13.610 -5.107 3.116 1.00 90.31 112 PRO A C 1
ATOM 842 O O . PRO A 1 112 ? -13.953 -6.290 3.077 1.00 90.31 112 PRO A O 1
ATOM 845 N N . GLY A 1 113 ? -13.568 -4.433 4.265 1.00 90.94 113 GLY A N 1
ATOM 846 C CA . GLY A 1 113 ? -13.939 -5.012 5.560 1.00 90.94 113 GLY A CA 1
ATOM 847 C C . GLY A 1 113 ? -12.857 -5.883 6.207 1.00 90.94 113 GLY A C 1
ATOM 848 O O . GLY A 1 113 ? -12.969 -6.225 7.380 1.00 90.94 113 GLY A O 1
ATOM 849 N N . THR A 1 114 ? -11.810 -6.276 5.476 1.00 91.44 114 THR A N 1
ATOM 850 C CA . THR A 1 114 ? -10.769 -7.169 6.011 1.00 91.44 114 THR A CA 1
ATOM 851 C C . THR A 1 114 ? -9.928 -6.491 7.091 1.00 91.44 114 THR A C 1
ATOM 853 O O . THR A 1 114 ? -9.657 -7.092 8.127 1.00 91.44 114 THR A O 1
ATOM 856 N N . ILE A 1 115 ? -9.546 -5.232 6.866 1.00 92.31 115 ILE A N 1
ATOM 857 C CA . ILE A 1 115 ? -8.763 -4.459 7.836 1.00 92.31 115 ILE A CA 1
ATOM 858 C C . ILE A 1 115 ? -9.656 -4.042 9.001 1.00 92.31 115 ILE A C 1
ATOM 860 O O . ILE A 1 115 ? -9.257 -4.159 10.150 1.00 92.31 115 ILE A O 1
ATOM 864 N N . GLU A 1 116 ? -10.889 -3.643 8.712 1.00 93.31 116 GLU A N 1
ATOM 865 C CA . GLU A 1 116 ? -11.893 -3.254 9.696 1.00 93.31 116 GLU A CA 1
ATOM 866 C C . GLU A 1 116 ? -12.172 -4.394 10.690 1.00 93.31 116 GLU A C 1
ATOM 868 O O . GLU A 1 116 ? -12.170 -4.176 11.900 1.00 93.31 116 GLU A O 1
ATOM 873 N N . ARG A 1 117 ? -12.307 -5.637 10.202 1.00 91.88 117 ARG A N 1
ATOM 874 C CA . ARG A 1 117 ? -12.425 -6.828 11.059 1.00 91.88 117 ARG A CA 1
ATOM 875 C C . ARG A 1 117 ? -11.153 -7.124 11.847 1.00 91.88 117 ARG A C 1
ATOM 877 O O . ARG A 1 117 ? -11.253 -7.501 13.007 1.00 91.88 117 ARG A O 1
ATOM 884 N N . ALA A 1 118 ? -9.972 -6.955 11.248 1.00 92.12 118 ALA A N 1
ATOM 885 C CA . ALA A 1 118 ? -8.706 -7.161 11.953 1.00 92.12 118 ALA A CA 1
ATOM 886 C C . ALA A 1 118 ? -8.533 -6.168 13.116 1.00 92.12 118 ALA A C 1
ATOM 888 O O . ALA A 1 118 ? -8.089 -6.564 14.190 1.00 92.12 118 ALA A O 1
ATOM 889 N N . VAL A 1 119 ? -8.934 -4.906 12.916 1.00 92.12 119 VAL A N 1
ATOM 890 C CA . VAL A 1 119 ? -8.964 -3.872 13.961 1.00 92.12 119 VAL A CA 1
ATOM 891 C C . VAL A 1 119 ? -9.965 -4.241 15.051 1.00 92.12 119 VAL A C 1
ATOM 893 O O . VAL A 1 119 ? -9.589 -4.267 16.216 1.00 92.12 119 VAL A O 1
ATOM 896 N N . ALA A 1 120 ? -11.206 -4.579 14.688 1.00 90.62 120 ALA A N 1
ATOM 897 C CA . ALA A 1 120 ? -12.240 -4.942 15.660 1.00 90.62 120 ALA A CA 1
ATOM 898 C C . ALA A 1 120 ? -11.879 -6.195 16.482 1.00 90.62 120 ALA A C 1
ATOM 900 O O . ALA A 1 120 ? -12.228 -6.281 17.655 1.00 90.62 120 ALA A O 1
ATOM 901 N N . ALA A 1 121 ? -11.172 -7.154 15.876 1.00 90.00 121 ALA A N 1
ATOM 902 C CA . ALA A 1 121 ? -10.695 -8.356 16.554 1.00 90.00 121 ALA A CA 1
ATOM 903 C C . ALA A 1 121 ? -9.524 -8.077 17.508 1.00 90.00 121 ALA A C 1
ATOM 905 O O . ALA A 1 121 ? -9.430 -8.712 18.553 1.00 90.00 121 ALA A O 1
ATOM 906 N N . ALA A 1 122 ? -8.626 -7.156 17.147 1.00 90.38 122 ALA A N 1
ATOM 907 C CA . ALA A 1 122 ? -7.495 -6.779 17.990 1.00 90.38 122 ALA A CA 1
ATOM 908 C C . ALA A 1 122 ? -7.908 -5.862 19.149 1.00 90.38 122 ALA A C 1
ATOM 910 O O . ALA A 1 122 ? -7.416 -6.019 20.259 1.00 90.38 122 ALA A O 1
ATOM 911 N N . TRP A 1 123 ? -8.832 -4.938 18.888 1.00 89.50 123 TRP A N 1
ATOM 912 C CA . TRP A 1 123 ? -9.300 -3.935 19.837 1.00 89.50 123 TRP A CA 1
ATOM 913 C C . TRP A 1 123 ? -10.830 -3.934 19.914 1.00 89.50 123 TRP A C 1
ATOM 915 O O . TRP A 1 123 ? -11.492 -3.199 19.169 1.00 89.50 123 TRP A O 1
ATOM 925 N N . PRO A 1 124 ? -11.422 -4.721 20.826 1.00 85.31 124 PRO A N 1
ATOM 926 C CA . PRO A 1 124 ? -12.856 -4.672 21.076 1.00 85.31 124 PRO A CA 1
ATOM 927 C C . PRO A 1 124 ? -13.299 -3.248 21.451 1.00 85.31 124 PRO A C 1
ATOM 929 O O . PRO A 1 124 ? -12.796 -2.653 22.401 1.00 85.31 124 PRO A O 1
ATOM 932 N N . GLY A 1 125 ? -14.235 -2.683 20.685 1.00 84.81 125 GLY A N 1
ATOM 933 C CA . GLY A 1 125 ? -14.721 -1.309 20.874 1.00 84.81 125 GLY A CA 1
ATOM 934 C C . GLY A 1 125 ? -13.975 -0.234 20.073 1.00 84.81 125 GLY A C 1
ATOM 935 O O . GLY A 1 125 ? -14.410 0.917 20.073 1.00 84.81 125 GLY A O 1
ATOM 936 N N . ALA A 1 126 ? -12.908 -0.581 19.344 1.00 89.31 126 ALA A N 1
ATOM 937 C CA . ALA A 1 126 ? -12.349 0.315 18.337 1.00 89.31 126 ALA A CA 1
ATOM 938 C C . ALA A 1 126 ? -13.349 0.524 17.194 1.00 89.31 126 ALA A C 1
ATOM 940 O O . ALA A 1 126 ? -14.008 -0.412 16.732 1.00 89.31 126 ALA A O 1
ATOM 941 N N . THR A 1 127 ? -13.431 1.755 16.699 1.00 91.38 127 THR A N 1
ATOM 942 C CA . THR A 1 127 ? -14.226 2.081 15.512 1.00 91.38 127 THR A CA 1
ATOM 943 C C . THR A 1 127 ? -13.311 2.439 14.354 1.00 91.38 127 THR A C 1
ATOM 945 O O . THR A 1 127 ? -12.194 2.928 14.534 1.00 91.38 127 THR A O 1
ATOM 948 N N . THR A 1 128 ? -13.768 2.157 13.137 1.00 94.81 128 THR A N 1
ATOM 949 C CA . THR A 1 128 ? -13.019 2.475 11.921 1.00 94.81 128 THR A CA 1
ATOM 950 C C . THR A 1 128 ? -13.838 3.374 11.016 1.00 94.81 128 THR A C 1
ATOM 952 O O . THR A 1 128 ? -15.059 3.248 10.926 1.00 94.81 128 THR A O 1
ATOM 955 N N . ARG A 1 129 ? -13.158 4.297 10.337 1.00 94.69 129 ARG A N 1
ATOM 956 C CA . ARG A 1 129 ? -13.748 5.122 9.283 1.00 94.69 129 ARG A CA 1
ATOM 957 C C . ARG A 1 129 ? -12.978 4.900 7.993 1.00 94.69 129 ARG A C 1
ATOM 959 O O . ARG A 1 129 ? -11.785 5.189 7.920 1.00 94.69 129 ARG A O 1
ATOM 966 N N . THR A 1 130 ? -13.674 4.422 6.969 1.00 95.44 130 THR A N 1
ATOM 967 C CA . THR A 1 130 ? -13.077 4.127 5.665 1.00 95.44 130 THR A CA 1
ATOM 968 C C . THR A 1 130 ? -13.417 5.226 4.665 1.00 95.44 130 THR A C 1
ATOM 970 O O . THR A 1 130 ? -14.568 5.646 4.549 1.00 95.44 130 THR A O 1
ATOM 973 N N . ARG A 1 131 ? -12.411 5.702 3.930 1.00 94.00 131 ARG A N 1
ATOM 974 C CA . ARG A 1 131 ? -12.564 6.700 2.862 1.00 94.00 131 ARG A CA 1
ATOM 975 C C . ARG A 1 131 ? -11.698 6.337 1.654 1.00 94.00 131 ARG A C 1
ATOM 977 O O . ARG A 1 131 ? -10.681 5.664 1.835 1.00 94.00 131 ARG A O 1
ATOM 984 N N . PRO A 1 132 ? -12.052 6.770 0.432 1.00 92.81 132 PRO A N 1
ATOM 985 C CA . PRO A 1 132 ? -11.169 6.621 -0.721 1.00 92.81 132 PRO A CA 1
ATOM 986 C C . PRO A 1 132 ? -9.788 7.221 -0.433 1.00 92.81 132 PRO A C 1
ATOM 988 O O . PRO A 1 132 ? -9.685 8.270 0.208 1.00 92.81 132 PRO A O 1
ATOM 991 N N . ALA A 1 133 ? -8.726 6.555 -0.885 1.00 89.00 133 ALA A N 1
ATOM 992 C CA . ALA A 1 133 ? -7.388 7.108 -0.781 1.00 89.00 133 ALA A CA 1
ATOM 993 C C . ALA A 1 133 ? -7.223 8.200 -1.837 1.00 89.00 133 ALA A C 1
ATOM 995 O O . ALA A 1 133 ? -7.099 7.926 -3.029 1.00 89.00 133 ALA A O 1
ATOM 996 N N . THR A 1 134 ? -7.208 9.450 -1.392 1.00 73.50 134 THR A N 1
ATOM 997 C CA . THR A 1 134 ? -6.654 10.549 -2.182 1.00 73.50 134 THR A CA 1
ATOM 998 C C . THR A 1 134 ? -5.134 10.390 -2.213 1.00 73.50 134 THR A C 1
ATOM 1000 O O . THR A 1 134 ? -4.559 9.853 -1.265 1.00 73.50 134 THR A O 1
ATOM 1003 N N . ALA A 1 135 ? -4.466 10.829 -3.284 1.00 60.72 135 ALA A N 1
ATOM 1004 C CA . ALA A 1 135 ? -3.006 10.821 -3.341 1.00 60.72 135 ALA A CA 1
ATOM 1005 C C . ALA A 1 135 ? -2.428 11.487 -2.077 1.00 60.72 135 ALA A C 1
ATOM 1007 O O . ALA A 1 135 ? -2.619 12.679 -1.854 1.00 60.72 135 ALA A O 1
ATOM 1008 N N . LEU A 1 136 ? -1.767 10.688 -1.233 1.00 55.19 136 LEU A N 1
ATOM 1009 C CA . LEU A 1 136 ? -1.290 11.110 0.091 1.00 55.19 136 LEU A CA 1
ATOM 1010 C C . LEU A 1 136 ? -0.143 12.119 0.014 1.00 55.19 136 LEU A C 1
ATOM 1012 O O . LEU A 1 136 ? 0.085 12.885 0.945 1.00 55.19 136 LEU A O 1
ATOM 1016 N N . LEU A 1 137 ? 0.570 12.138 -1.109 1.00 50.84 137 LEU A N 1
ATOM 1017 C CA . LEU A 1 137 ? 1.587 13.135 -1.389 1.00 50.84 137 LEU A CA 1
ATOM 1018 C C . LEU A 1 137 ? 0.979 14.213 -2.295 1.00 50.84 137 LEU A C 1
ATOM 1020 O O . LEU A 1 137 ? 0.579 13.892 -3.419 1.00 50.84 137 LEU A O 1
ATOM 1024 N N . PRO A 1 138 ? 0.975 15.492 -1.872 1.00 50.28 138 PRO A N 1
ATOM 1025 C CA . PRO A 1 138 ? 0.898 16.595 -2.821 1.00 50.28 138 PRO A CA 1
ATOM 1026 C C . PRO A 1 138 ? 1.965 16.371 -3.911 1.00 50.28 138 PRO A C 1
ATOM 1028 O O . PRO A 1 138 ? 3.029 15.819 -3.597 1.00 50.28 138 PRO A O 1
ATOM 1031 N N . PRO A 1 139 ? 1.732 16.767 -5.179 1.00 51.00 139 PRO A N 1
ATOM 1032 C CA . PRO A 1 139 ? 2.712 16.577 -6.245 1.00 51.00 139 PRO A CA 1
ATOM 1033 C C . PRO A 1 139 ? 4.076 17.077 -5.772 1.00 51.00 139 PRO A C 1
ATOM 1035 O O . PRO A 1 139 ? 4.195 18.198 -5.275 1.00 51.00 139 PRO A O 1
ATOM 1038 N N . ARG A 1 140 ? 5.085 16.200 -5.859 1.00 47.78 140 ARG A N 1
ATOM 1039 C CA . ARG A 1 140 ? 6.431 16.410 -5.314 1.00 47.78 140 ARG A CA 1
ATOM 1040 C C . ARG A 1 140 ? 6.930 17.790 -5.745 1.00 47.78 140 ARG A C 1
ATOM 1042 O O . ARG A 1 140 ? 7.296 17.978 -6.904 1.00 47.78 140 ARG A O 1
ATOM 1049 N N . ARG A 1 141 ? 6.930 18.762 -4.825 1.00 54.94 141 ARG A N 1
ATOM 1050 C CA . ARG A 1 141 ? 7.458 20.104 -5.092 1.00 54.94 141 ARG A CA 1
ATOM 1051 C C . ARG A 1 141 ? 8.942 19.916 -5.406 1.00 54.94 141 ARG A C 1
ATOM 1053 O O . ARG A 1 141 ? 9.710 19.546 -4.518 1.00 54.94 141 ARG A O 1
ATOM 1060 N N . ARG A 1 142 ? 9.347 20.078 -6.673 1.00 50.72 142 ARG A N 1
ATOM 1061 C CA . ARG A 1 142 ? 10.772 20.126 -7.029 1.00 50.72 142 ARG A CA 1
ATOM 1062 C C . ARG A 1 142 ? 11.369 21.266 -6.207 1.00 50.72 142 ARG A C 1
ATOM 1064 O O . ARG A 1 142 ? 10.940 22.406 -6.366 1.00 50.72 142 ARG A O 1
ATOM 1071 N N . ARG A 1 143 ? 12.286 20.947 -5.288 1.00 48.50 143 ARG A N 1
ATOM 1072 C CA . ARG A 1 143 ? 13.095 21.966 -4.615 1.00 48.50 143 ARG A CA 1
ATOM 1073 C C . ARG A 1 143 ? 13.859 22.701 -5.722 1.00 48.50 143 ARG A C 1
ATOM 1075 O O . ARG A 1 143 ? 14.581 22.048 -6.474 1.00 48.50 143 ARG A O 1
ATOM 1082 N N . ARG A 1 144 ? 13.557 23.989 -5.892 1.00 51.00 144 ARG A N 1
ATOM 1083 C CA . ARG A 1 144 ? 14.395 24.932 -6.637 1.00 51.00 144 ARG A CA 1
ATOM 1084 C C . ARG A 1 144 ? 15.548 25.352 -5.744 1.00 51.00 144 ARG A C 1
ATOM 1086 O O . ARG A 1 144 ? 15.312 25.395 -4.514 1.00 51.00 144 ARG A O 1
#

Organism: NCBI:txid1605990

pLDDT: mean 80.35, std 15.83, range [44.78, 97.94]

Foldseek 3Di:
DDDPPVPPPPPPCPPPVVVVVVVVVVVVVVVVVVVVLVVVLVCQQLVQKKKKWKDADPDDDPQLVVQLVVQVVVQQDDPVCCVRHRWDKDWDWDQDPVGIITMITGGPVRDPPSSVVSSCVSHPPMHIDMDGDDPPDDPPPPDD

Radius of gyration: 27.35 Å; chains: 1; bounding box: 72×42×80 Å

=== Feature glossary ===
Annotated list of the representations used here:

Nearest PDB structures. The Foldseek neighbor list gives the closest experimentally determined structures in the PDB, ranked by structural alignment. TM-score near 1 means near-identical fold; near 0.3 means only rough topology match. This is how one finds what a novel AlphaFold prediction most resembles in the solved-structure universe.

Foldseek 3Di. Foldseek's 3Di representation compresses backbone geometry into a per-residue letter drawn from a learned twenty-state alphabet. It captures the tertiary interaction pattern around each residue — which residues are packed against it in space, regardless of where they are in sequence.

Radius of gyration, Cα contacts, bounding box. Radius of gyration (Rg) is the root-mean-square distance of Cα atoms from their centroid — a single number for overall size and compactness. A globular domain of N residues has Rg ≈ 2.2·N^0.38 Å; an extended or disordered chain has a much larger Rg. The Cα contact count is the number of residue pairs whose Cα atoms are within 8 Å and are more than four positions apart in sequence — a standard proxy for tertiary packing density. The bounding box is the smallest axis-aligned box enclosing all Cα atoms.

InterPro / GO / CATH / organism. The annotation block draws on four external resources. InterPro: which protein families and domains the sequence belongs to. GO: standardized terms for what the protein does, what process it participates in, and where in the cell it acts. CATH: which structural fold it has in the CATH hierarchy. Organism: the species of origin.

mmCIF coordinates. The mmCIF block holds the 3D Cartesian coordinates of each backbone atom (N, Cα, C, O) in ångströms. mmCIF is the PDB's canonical archive format — a tagged-loop text representation of the atomic model.

pLDDT. pLDDT is the predicted lDDT-Cα score: AlphaFold's confidence that the local environment of each residue (all inter-atomic distances within 15 Å) is correctly placed. It is a per-residue number between 0 and 100, with higher meaning more reliable.

Backbone torsions (φ/ψ). φ (phi) and ψ (psi) are the two rotatable backbone dihedrals per residue: φ is the C(i-1)–N–Cα–C torsion, ψ is the N–Cα–C–N(i+1) torsion, both in degrees on (−180°, 180°]. α-helical residues cluster near (−60°, −45°); β-strand residues near (−120°, +130°). A Ramachandran plot is simply a scatter of (φ, ψ) for every residue.

B-factor. For experimental (PDB) structures, the B-factor (temperature factor) quantifies the positional spread of each atom in the crystal — a combination of thermal vibration and static disorder — in units of Å². High B-factors mark flexible loops or poorly resolved regions; low B-factors mark the rigid, well-ordered core.

Secondary structure (3-state, P-SEA). SS3 is a coarse helix/strand/coil call (letters a/b/c) made by the P-SEA algorithm from inter-Cα distances and dihedrals. It is less detailed than DSSP but needs only Cα positions.

Predicted aligned error. Predicted aligned error is AlphaFold's pairwise confidence. Unlike pLDDT (per-residue), PAE is per-residue-pair and captures whether two parts of the structure are correctly placed relative to each other. Units are ångströms of expected positional error.

Solvent-accessible surface area. Solvent-accessible surface area (SASA) is the area in Å² traced out by the centre of a 1.4 Å probe sphere (a water molecule) rolled over the protein's van der Waals surface (Shrake–Rupley / Lee–Richards construction). Buried residues have near-zero SASA; fully exposed residues can exceed 200 Å². The total SASA scales roughly with the number of surface residues.

Secondary structure (8-state, DSSP). The SS8 string is DSSP's per-residue secondary-structure call. α-helix (H) means an i→i+4 H-bond ladder; β-strand (E) means the residue participates in a β-sheet; 3₁₀ (G) and π (I) are tighter and wider helices; T/S are turns/bends; '-' is loop.

Rendered structure images. Structure images are PyMOL renders from six orthogonal camera directions. Cartoon representation draws helices as coils and strands as arrows; sticks shows the backbone as bonds; surface shows the solvent-excluded envelope. Rainbow coloring maps sequence position to hue (blue→red, N→C); chain coloring assigns a distinct color per polypeptide.

Sequence. The amino-acid sequence is the protein's primary structure: the linear order of residues from the N-terminus to the C-terminus, written in one-letter code. Everything else here — the 3D coordinates, the secondary structure, the domain annotations — is ultimately a consequence of this string.

Contact-map, Ramachandran, and PAE plots. Three diagnostic plots accompany the record. The Cα contact map visualizes the tertiary structure as a 2D adjacency matrix (8 Å cutoff, sequence-local contacts suppressed). The Ramachandran plot shows the distribution of backbone (φ, ψ) torsions, with points in the α and β basins reflecting secondary structure content. The PAE plot shows AlphaFold's inter-residue confidence as a color matrix.